Protein AF-A0A372QF44-F1 (afdb_monomer_lite)

Foldseek 3Di:
DVVVVVVVVVVVVVVVVVVVVVVPDDQDPVNVLCVLLDCPPPPVVLVLPDPPPLVVPPPLWDDDPNDTDGPVVDDPVVSCVVCVVVVVVVSVVSVVVVNVVSVVVSVVVVVVVVCVVVVD

pLDDT: mean 72.18, std 12.19, range [45.06, 95.62]

Sequence (120 aa):
MKEIVVRITNSAKVIQRVWRAFKLRPETWAKRVWNMVRNDGTPDKKKFLSPRGKRDIYDPYVWYIDRKILAKDLPESFLNNLYNGYILREWAEKKSDQLHNQLDNIAYIVAFIVLHQQGL

Radius of gyration: 25.08 Å; chains: 1; bounding box: 45×59×64 Å

Secondary structure (DSSP, 8-state):
-HHHHHHHHHHHHHHHHHHHHHHHSPPPHHHHHHHHH-GGGS-TTT-TTS---GGGS--SEEEETTEEEEGGGS-HHHHHHHHHHHHHHHHHHHHHHHHHHHHHHHHHHHHHHHHHHHT-

Structure (mmCIF, N/CA/C/O backbone):
data_AF-A0A372QF44-F1
#
_entry.id   AF-A0A372QF44-F1
#
loop_
_atom_site.group_PDB
_atom_site.id
_atom_site.type_symbol
_atom_site.label_atom_id
_atom_site.label_alt_id
_atom_site.label_comp_id
_atom_site.label_asym_id
_atom_site.label_entity_id
_atom_site.label_seq_id
_atom_site.pdbx_PDB_ins_code
_atom_site.Cartn_x
_atom_site.Cartn_y
_atom_site.Cartn_z
_atom_site.occupancy
_atom_site.B_iso_or_equiv
_atom_site.auth_seq_id
_atom_site.auth_comp_id
_atom_site.auth_asym_id
_atom_site.auth_atom_id
_atom_site.pdbx_PDB_model_num
ATOM 1 N N . MET A 1 1 ? -16.008 -31.698 29.418 1.00 62.91 1 MET A N 1
ATOM 2 C CA . MET A 1 1 ? -16.392 -31.379 28.017 1.00 62.91 1 MET A CA 1
ATOM 3 C C . MET A 1 1 ? -17.242 -30.104 27.909 1.00 62.91 1 MET A C 1
ATOM 5 O O . MET A 1 1 ? -16.846 -29.212 27.171 1.00 62.91 1 MET A O 1
ATOM 9 N N . LYS A 1 2 ? -18.342 -29.954 28.671 1.00 74.00 2 LYS A N 1
ATOM 10 C CA . LYS A 1 2 ? -19.200 -28.743 28.650 1.00 74.00 2 LYS A CA 1
ATOM 11 C C . LYS A 1 2 ? -18.466 -27.429 28.986 1.00 74.00 2 LYS A C 1
ATOM 13 O O . LYS A 1 2 ? -18.661 -26.444 28.285 1.00 74.00 2 LYS A O 1
ATOM 18 N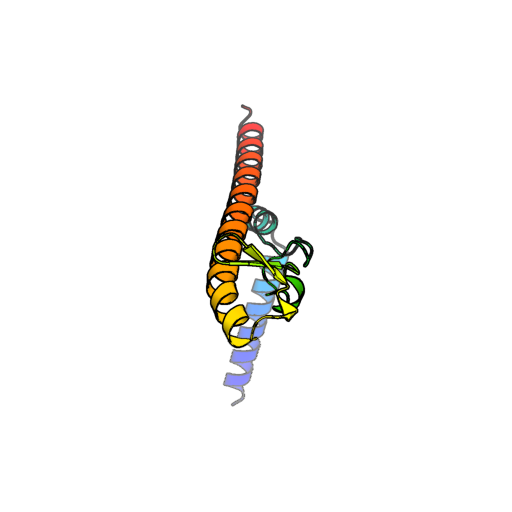 N . GLU A 1 3 ? -17.575 -27.413 29.980 1.00 78.94 3 GLU A N 1
ATOM 19 C CA . GLU A 1 3 ? -16.817 -26.200 30.354 1.00 78.94 3 GLU A CA 1
ATOM 20 C C . GLU A 1 3 ? -15.880 -25.691 29.253 1.00 78.94 3 GLU A C 1
ATOM 22 O O . GLU A 1 3 ? -15.789 -24.487 29.027 1.00 78.94 3 GLU A O 1
ATOM 27 N N . ILE A 1 4 ? -15.222 -26.597 28.525 1.00 81.31 4 ILE A N 1
ATOM 28 C CA . ILE A 1 4 ? -14.319 -26.238 27.422 1.00 81.31 4 ILE A CA 1
ATOM 29 C C . ILE A 1 4 ? -15.109 -25.555 26.298 1.00 81.31 4 ILE A C 1
ATOM 31 O O . ILE A 1 4 ? -14.695 -24.510 25.797 1.00 81.31 4 ILE A O 1
ATOM 35 N N . VAL A 1 5 ? -16.284 -26.093 25.957 1.00 80.06 5 VAL A N 1
ATOM 36 C CA . VAL A 1 5 ? -17.172 -25.521 24.931 1.00 80.06 5 VAL A CA 1
ATOM 37 C C . VAL A 1 5 ? -17.666 -24.131 25.339 1.00 80.06 5 VAL A C 1
ATOM 39 O O . VAL A 1 5 ? -17.652 -23.204 24.526 1.00 80.06 5 VAL A O 1
ATOM 42 N N . VAL A 1 6 ? -18.042 -23.949 26.609 1.00 88.38 6 VAL A N 1
ATOM 43 C CA . VAL A 1 6 ? -18.461 -22.643 27.145 1.00 88.38 6 VAL A CA 1
ATOM 44 C C . VAL A 1 6 ? -17.316 -21.633 27.083 1.00 88.38 6 VAL A C 1
ATOM 46 O O . VAL A 1 6 ? -17.515 -20.501 26.640 1.00 88.38 6 VAL A O 1
ATOM 49 N N . ARG A 1 7 ? -16.102 -22.042 27.462 1.00 85.88 7 ARG A N 1
ATOM 50 C CA . ARG A 1 7 ? -14.920 -21.175 27.458 1.00 85.88 7 ARG A CA 1
ATOM 51 C C . ARG A 1 7 ? -14.564 -20.709 26.045 1.00 85.88 7 ARG A C 1
ATOM 53 O O . ARG A 1 7 ? -14.419 -19.509 25.835 1.00 85.88 7 ARG A O 1
ATOM 60 N N . ILE A 1 8 ? -14.530 -21.620 25.069 1.00 86.31 8 ILE A N 1
ATOM 61 C CA . ILE A 1 8 ? -14.275 -21.296 23.653 1.00 86.31 8 ILE A CA 1
ATOM 62 C C . ILE A 1 8 ? -15.351 -20.353 23.101 1.00 86.31 8 ILE A C 1
ATOM 64 O O . ILE A 1 8 ? -15.033 -19.348 22.465 1.00 86.31 8 ILE A O 1
ATOM 68 N N . THR A 1 9 ? -16.623 -20.633 23.388 1.00 89.19 9 THR A N 1
ATOM 69 C CA . THR A 1 9 ? -17.749 -19.795 22.946 1.00 89.19 9 THR A CA 1
ATOM 70 C C . THR A 1 9 ? -17.648 -18.380 23.515 1.00 89.19 9 THR A C 1
ATOM 72 O O . THR A 1 9 ? -17.876 -17.398 22.807 1.00 89.19 9 THR A O 1
ATOM 75 N N . ASN A 1 10 ? -17.271 -18.253 24.787 1.00 91.88 10 ASN A N 1
ATOM 76 C CA . ASN A 1 10 ? -17.085 -16.957 25.430 1.00 91.88 10 ASN A CA 1
ATOM 77 C C . ASN A 1 10 ? -15.876 -16.206 24.857 1.00 91.88 10 ASN A C 1
ATOM 79 O O . ASN A 1 10 ? -15.999 -15.020 24.554 1.00 91.88 10 ASN A O 1
ATOM 83 N N . SER A 1 11 ? -14.752 -16.884 24.611 1.00 86.69 11 SER A N 1
ATOM 84 C CA . SER A 1 11 ? -13.593 -16.296 23.927 1.00 86.69 11 SER A CA 1
ATOM 85 C C . SER A 1 11 ? -13.950 -15.789 22.527 1.00 86.69 11 SER A C 1
ATOM 87 O O . SER A 1 11 ? -13.620 -14.655 22.182 1.00 86.69 11 SER A O 1
ATOM 89 N N . ALA A 1 12 ? -14.695 -16.573 21.743 1.00 91.44 12 ALA A N 1
ATOM 90 C CA . ALA A 1 12 ? -15.154 -16.165 20.417 1.00 91.44 12 ALA A CA 1
ATOM 91 C C . ALA A 1 12 ? -16.060 -14.923 20.479 1.00 91.44 12 ALA A C 1
ATOM 93 O O . ALA A 1 12 ? -15.866 -13.978 19.713 1.00 91.44 12 ALA A O 1
ATOM 94 N N . LYS A 1 13 ? -17.001 -14.872 21.433 1.00 95.62 13 LYS A N 1
ATOM 95 C CA . LYS A 1 13 ? -17.862 -13.697 21.660 1.00 95.62 13 LYS A CA 1
ATOM 96 C C . LYS A 1 13 ? -17.053 -12.448 22.013 1.00 95.62 13 LYS A C 1
ATOM 98 O O . LYS A 1 13 ? -17.365 -11.366 21.518 1.00 95.62 13 LYS A O 1
ATOM 103 N N . VAL A 1 14 ? -16.018 -12.580 22.845 1.00 92.75 14 VAL A N 1
ATOM 104 C CA . VAL A 1 14 ? -15.128 -11.465 23.206 1.00 92.75 14 VAL A CA 1
ATOM 105 C C . VAL A 1 14 ? -14.382 -10.952 21.974 1.00 92.75 14 VAL A C 1
ATOM 107 O O . VAL A 1 14 ? -14.431 -9.755 21.699 1.00 92.75 14 VAL A O 1
ATOM 110 N N . ILE A 1 15 ? -13.782 -11.840 21.177 1.00 88.38 15 ILE A N 1
ATOM 111 C CA . ILE A 1 15 ? -13.066 -11.468 19.945 1.00 88.38 15 ILE A CA 1
ATOM 112 C C . ILE A 1 15 ? -14.004 -10.767 18.956 1.00 88.38 15 ILE A C 1
ATOM 114 O O . ILE A 1 15 ? -13.666 -9.717 18.410 1.00 88.38 15 ILE A O 1
ATOM 118 N N . GLN A 1 16 ? -15.212 -11.299 18.757 1.00 91.06 16 GLN A N 1
ATOM 119 C CA . GLN A 1 16 ? -16.206 -10.691 17.874 1.00 91.06 16 GLN A CA 1
ATOM 120 C C . GLN A 1 16 ? -16.621 -9.295 18.349 1.00 91.06 16 GLN A C 1
ATOM 122 O O . GLN A 1 16 ? -16.702 -8.375 17.533 1.00 91.06 16 GLN A O 1
ATOM 127 N N . ARG A 1 17 ? -16.849 -9.106 19.655 1.00 91.50 17 ARG A N 1
ATOM 128 C CA . ARG A 1 17 ? -17.166 -7.789 20.230 1.00 91.50 17 ARG A CA 1
ATOM 129 C C . ARG A 1 17 ? -16.023 -6.800 20.027 1.00 91.50 17 ARG A C 1
ATOM 131 O O . ARG A 1 17 ? -16.276 -5.687 19.572 1.00 91.50 17 ARG A O 1
ATOM 138 N N . VAL A 1 18 ? -14.784 -7.217 20.288 1.00 88.06 18 VAL A N 1
ATOM 139 C CA . VAL A 1 18 ? -13.586 -6.391 20.066 1.00 88.06 18 VAL A CA 1
ATOM 140 C C . VAL A 1 18 ? -13.462 -6.000 18.592 1.00 88.06 18 VAL A C 1
ATOM 142 O O . VAL A 1 18 ? -13.252 -4.829 18.288 1.00 88.06 18 VAL A O 1
ATOM 145 N N . TRP A 1 19 ? -13.674 -6.937 17.666 1.00 80.00 19 TRP A N 1
ATOM 146 C CA . TRP A 1 19 ? -13.636 -6.658 16.230 1.00 80.00 19 TRP A CA 1
ATOM 147 C C . TRP A 1 19 ? -14.726 -5.677 15.782 1.00 80.00 19 TRP A C 1
ATOM 149 O O . TRP A 1 19 ? -14.451 -4.741 15.031 1.00 80.00 19 TRP A O 1
ATOM 159 N N . ARG A 1 20 ? -15.968 -5.851 16.252 1.00 87.19 20 ARG A N 1
ATOM 160 C CA . ARG A 1 20 ? -17.073 -4.932 15.934 1.00 87.19 20 ARG A CA 1
ATOM 161 C C . ARG A 1 20 ? -16.814 -3.540 16.496 1.00 87.19 20 ARG A C 1
ATOM 163 O O . ARG A 1 20 ? -16.957 -2.570 15.760 1.00 87.19 20 ARG A O 1
ATOM 170 N N . ALA A 1 21 ? -16.354 -3.448 17.741 1.00 84.19 21 ALA A N 1
ATOM 171 C CA . ALA A 1 21 ? -15.962 -2.181 18.347 1.00 84.19 21 ALA A CA 1
ATOM 172 C C . ALA A 1 21 ? -14.825 -1.511 17.561 1.00 84.19 21 ALA A C 1
ATOM 174 O O . ALA A 1 21 ? -14.907 -0.326 17.265 1.00 84.19 21 ALA A O 1
ATOM 175 N N . PHE A 1 22 ? -13.801 -2.265 17.149 1.00 77.06 22 PHE A N 1
ATOM 176 C CA . PHE A 1 22 ? -12.721 -1.761 16.298 1.00 77.06 22 PHE A CA 1
ATOM 177 C C . PHE A 1 22 ? -13.231 -1.227 14.951 1.00 77.06 22 PHE A C 1
ATOM 179 O O . PHE A 1 22 ? -12.799 -0.164 14.514 1.00 77.06 22 PHE A O 1
ATOM 186 N N . LYS A 1 23 ? -14.174 -1.921 14.301 1.00 77.69 23 LYS A N 1
ATOM 187 C CA . LYS A 1 23 ? -14.768 -1.485 13.024 1.00 77.69 23 LYS A CA 1
ATOM 188 C C . LYS A 1 23 ? -15.625 -0.221 13.149 1.00 77.69 23 LYS A C 1
ATOM 190 O O . LYS A 1 23 ? -15.739 0.491 12.159 1.00 77.69 23 LYS A O 1
ATOM 195 N N . LEU A 1 24 ? -16.204 0.033 14.325 1.00 82.94 24 LEU A N 1
ATOM 196 C CA . LEU A 1 24 ? -17.005 1.226 14.627 1.00 82.94 24 LEU A CA 1
ATOM 197 C C . LEU A 1 24 ? -16.162 2.434 15.062 1.00 82.94 24 LEU A C 1
ATOM 199 O O . LEU A 1 24 ? -16.689 3.541 15.136 1.00 82.94 24 LEU A O 1
ATOM 203 N N . ARG A 1 25 ? -14.872 2.246 15.371 1.00 78.00 25 ARG A N 1
ATOM 204 C CA . ARG A 1 25 ? -13.993 3.363 15.737 1.00 78.00 25 ARG A CA 1
ATOM 205 C C . ARG A 1 25 ? -13.816 4.329 14.559 1.00 78.00 25 ARG A C 1
ATOM 207 O O . ARG A 1 25 ? -13.783 3.878 13.410 1.00 78.00 25 ARG A O 1
ATOM 214 N N . PRO A 1 26 ? -13.619 5.631 14.843 1.00 82.75 26 PRO A N 1
ATOM 215 C CA . PRO A 1 26 ? -13.187 6.589 13.837 1.00 82.75 26 PRO A CA 1
ATOM 216 C C . PRO A 1 26 ? -11.942 6.075 13.119 1.00 82.75 26 PRO A C 1
ATOM 218 O O . PRO A 1 26 ? -11.081 5.425 13.721 1.00 82.75 26 PRO A O 1
ATOM 221 N N . GLU A 1 27 ? -11.850 6.349 11.822 1.00 84.31 27 GLU A N 1
ATOM 222 C CA . GLU A 1 27 ? -10.688 5.945 11.047 1.00 84.31 27 GLU A CA 1
ATOM 223 C C . GLU A 1 27 ? -9.425 6.596 11.618 1.00 84.31 27 GLU A C 1
ATOM 225 O O . GLU A 1 27 ? -9.326 7.820 11.715 1.00 84.31 27 GLU A O 1
ATOM 230 N N . THR A 1 28 ? -8.463 5.767 12.022 1.00 83.00 28 THR A N 1
ATOM 231 C CA . THR A 1 28 ? -7.201 6.257 12.566 1.00 83.00 28 THR A CA 1
ATOM 232 C C . THR A 1 28 ? -6.318 6.810 11.456 1.00 83.00 28 THR A C 1
ATOM 234 O O . THR A 1 28 ? -6.385 6.381 10.302 1.00 83.00 28 THR A O 1
ATOM 237 N N . TRP A 1 29 ? -5.421 7.717 11.830 1.00 75.25 29 TRP A N 1
ATOM 238 C CA . TRP A 1 29 ? -4.432 8.290 10.920 1.00 75.25 29 TRP A CA 1
ATOM 239 C C . TRP A 1 29 ? -3.578 7.211 10.239 1.00 75.25 29 TRP A C 1
ATOM 241 O O . TRP A 1 29 ? -3.446 7.198 9.020 1.00 75.25 29 TRP A O 1
ATOM 251 N N . ALA A 1 30 ? -3.112 6.219 11.005 1.00 75.56 30 ALA A N 1
ATOM 252 C CA . ALA A 1 30 ? -2.372 5.075 10.472 1.00 75.56 30 ALA A CA 1
ATOM 253 C C . ALA A 1 30 ? -3.171 4.276 9.426 1.00 75.56 30 ALA A C 1
ATOM 255 O O . ALA A 1 30 ? -2.611 3.827 8.430 1.00 75.56 30 ALA A O 1
ATOM 256 N N . LYS A 1 31 ? -4.488 4.121 9.617 1.00 81.38 31 LYS A N 1
ATOM 257 C CA . LYS A 1 31 ? -5.355 3.415 8.666 1.00 81.38 31 LYS A CA 1
ATOM 258 C C . LYS A 1 31 ? -5.573 4.219 7.383 1.00 81.38 31 LYS A C 1
ATOM 260 O O . LYS A 1 31 ? -5.581 3.621 6.311 1.00 81.38 31 LYS A O 1
ATOM 265 N N . ARG A 1 32 ? -5.681 5.549 7.476 1.00 80.19 32 ARG A N 1
ATOM 266 C CA . ARG A 1 32 ? -5.730 6.447 6.309 1.00 80.19 32 ARG A CA 1
ATOM 267 C C . ARG A 1 32 ? -4.443 6.384 5.501 1.00 80.19 32 ARG A C 1
ATOM 269 O O . ARG A 1 32 ? -4.502 6.127 4.305 1.00 80.19 32 ARG A O 1
ATOM 276 N N . VAL A 1 33 ? -3.295 6.514 6.169 1.00 75.06 33 VAL A N 1
ATOM 277 C CA . VAL A 1 33 ? -1.975 6.382 5.534 1.00 75.06 33 VAL A CA 1
ATOM 278 C C . VAL A 1 33 ? -1.841 5.011 4.873 1.00 75.06 33 VAL A C 1
ATOM 280 O O . VAL A 1 33 ? -1.518 4.934 3.694 1.00 75.06 33 VAL A O 1
ATOM 283 N N . TRP A 1 34 ? -2.189 3.924 5.569 1.00 79.75 34 TRP A N 1
ATOM 284 C CA . TRP A 1 34 ? -2.183 2.582 4.980 1.00 79.75 34 TRP A CA 1
ATOM 285 C C . TRP A 1 34 ? -3.089 2.473 3.748 1.00 79.75 34 TRP A C 1
ATOM 287 O O . TRP A 1 34 ? -2.684 1.902 2.743 1.00 79.75 34 TRP A O 1
ATOM 297 N N . ASN A 1 35 ? -4.294 3.045 3.788 1.00 80.69 35 ASN A N 1
ATOM 298 C CA . ASN A 1 35 ? -5.210 3.058 2.647 1.00 80.69 35 ASN A CA 1
ATOM 299 C C . ASN A 1 35 ? -4.674 3.849 1.442 1.00 80.69 35 ASN A C 1
ATOM 301 O O . ASN A 1 35 ? -5.042 3.519 0.317 1.00 80.69 35 ASN A O 1
ATOM 305 N N . MET A 1 36 ? -3.810 4.844 1.661 1.00 75.19 36 MET A N 1
ATOM 306 C CA . MET A 1 36 ? -3.145 5.604 0.597 1.00 75.19 36 MET A CA 1
ATOM 307 C C . MET A 1 36 ? -1.936 4.858 0.015 1.00 75.19 36 MET A C 1
ATOM 309 O O . MET A 1 36 ? -1.719 4.917 -1.191 1.00 75.19 36 MET A O 1
ATOM 313 N N . VAL A 1 37 ? -1.170 4.138 0.849 1.00 70.38 37 VAL A N 1
ATOM 314 C CA . VAL A 1 37 ? 0.026 3.378 0.420 1.00 70.38 37 VAL A CA 1
ATOM 315 C C . VAL A 1 37 ? -0.345 2.015 -0.188 1.00 70.38 37 VAL A C 1
ATOM 317 O O . VAL A 1 37 ? 0.369 1.493 -1.044 1.00 70.38 37 VAL A O 1
ATOM 320 N N . ARG A 1 38 ? -1.441 1.388 0.262 1.00 71.00 38 ARG A N 1
ATOM 321 C CA . ARG A 1 38 ? -1.786 0.016 -0.134 1.00 71.00 38 ARG A CA 1
ATOM 322 C C . ARG A 1 38 ? -2.124 -0.076 -1.623 1.00 71.00 38 ARG A C 1
ATOM 324 O O . ARG A 1 38 ? -2.877 0.721 -2.1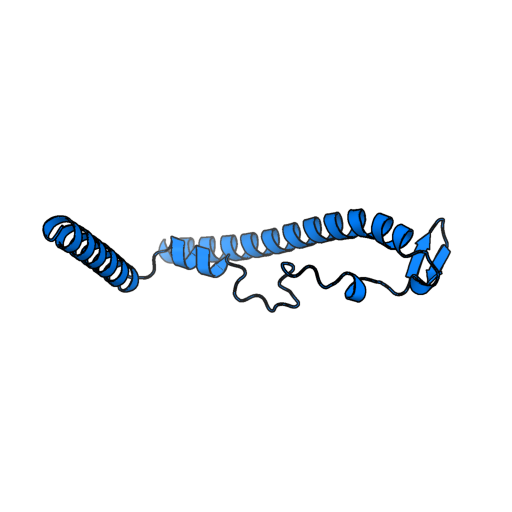78 1.00 71.00 38 ARG A O 1
ATOM 331 N N . ASN A 1 39 ? -1.607 -1.114 -2.270 1.00 65.75 39 ASN A N 1
ATOM 332 C CA . ASN A 1 39 ? -1.625 -1.264 -3.728 1.00 65.75 39 ASN A CA 1
ATOM 333 C C . ASN A 1 39 ? -2.947 -1.859 -4.273 1.00 65.75 39 ASN A C 1
ATOM 335 O O . ASN A 1 39 ? -3.016 -2.342 -5.403 1.00 65.75 39 ASN A O 1
ATOM 339 N N . ASP A 1 40 ? -3.992 -1.884 -3.444 1.00 64.94 40 ASP A N 1
ATOM 340 C CA . ASP A 1 40 ? -5.252 -2.599 -3.653 1.00 64.94 40 ASP A CA 1
ATOM 341 C C . ASP A 1 40 ? -6.098 -1.968 -4.770 1.00 64.94 40 ASP A C 1
ATOM 343 O O . ASP A 1 40 ? -6.792 -2.689 -5.483 1.00 64.94 40 ASP A O 1
ATOM 347 N N . GLY A 1 41 ? -6.019 -0.638 -4.925 1.00 62.81 41 GLY A N 1
ATOM 348 C CA . GLY A 1 41 ? -6.749 0.148 -5.930 1.00 62.81 41 GLY A CA 1
ATOM 349 C C . GLY A 1 41 ? -6.015 0.330 -7.263 1.00 62.81 41 GLY A C 1
ATOM 350 O O . GLY A 1 41 ? -6.561 0.917 -8.196 1.00 62.81 41 GLY A O 1
ATOM 351 N N . THR A 1 42 ? -4.782 -0.165 -7.377 1.00 63.88 42 THR A N 1
ATOM 352 C CA . THR A 1 42 ? -4.006 -0.094 -8.616 1.00 63.88 42 THR A CA 1
ATOM 353 C C . THR A 1 42 ? -4.552 -1.131 -9.607 1.00 63.88 42 THR A C 1
ATOM 355 O O . THR A 1 42 ? -4.571 -2.315 -9.267 1.00 63.88 42 THR A O 1
ATOM 358 N N . PRO A 1 43 ? -4.981 -0.738 -10.828 1.00 59.38 43 PRO A N 1
ATOM 359 C CA . PRO A 1 43 ? -5.485 -1.674 -11.837 1.00 59.38 43 PRO A CA 1
ATOM 360 C C . PRO A 1 43 ? -4.498 -2.817 -12.068 1.00 59.38 43 PRO A C 1
ATOM 362 O O . PRO A 1 43 ? -3.306 -2.539 -12.119 1.00 59.38 43 PRO A O 1
ATOM 365 N N . ASP A 1 44 ? -4.943 -4.056 -12.299 1.00 58.41 44 ASP A N 1
ATOM 366 C CA . ASP A 1 44 ? -4.037 -5.216 -12.438 1.00 58.41 44 ASP A CA 1
ATOM 367 C C . ASP A 1 44 ? -2.939 -5.025 -13.498 1.00 58.41 44 ASP A C 1
ATOM 369 O O . ASP A 1 44 ? -1.805 -5.454 -13.321 1.00 58.41 44 ASP A O 1
ATOM 373 N N . LYS A 1 45 ? -3.222 -4.252 -14.554 1.00 53.12 45 LYS A N 1
ATOM 374 C CA . LYS A 1 45 ? -2.233 -3.832 -15.567 1.00 53.12 45 LYS A CA 1
ATOM 375 C C . LYS A 1 45 ? -1.084 -2.954 -15.037 1.00 53.12 45 LYS A C 1
ATOM 377 O O . LYS A 1 45 ? -0.033 -2.902 -15.659 1.00 53.12 45 LYS A O 1
ATOM 382 N N . LYS A 1 46 ? -1.303 -2.244 -13.929 1.00 56.81 46 LYS A N 1
ATOM 383 C CA . LYS A 1 46 ? -0.338 -1.430 -13.161 1.00 56.81 46 LYS A CA 1
ATOM 384 C C . LYS A 1 46 ? 0.055 -2.103 -11.837 1.00 56.81 46 LYS A C 1
ATOM 386 O O . LYS A 1 46 ? 0.981 -1.670 -11.153 1.00 56.81 46 LYS A O 1
ATOM 391 N N . LYS A 1 47 ? -0.668 -3.151 -11.441 1.00 57.16 47 LYS A N 1
ATOM 392 C CA . LYS A 1 47 ? -0.360 -4.002 -10.304 1.00 57.16 47 LYS A CA 1
ATOM 393 C C . LYS A 1 47 ? 0.668 -4.994 -10.815 1.00 57.16 47 LYS A C 1
ATOM 395 O O . LYS A 1 47 ? 0.347 -6.089 -11.257 1.00 57.16 47 LYS A O 1
ATOM 400 N N . PHE A 1 48 ? 1.938 -4.613 -10.744 1.00 55.31 48 PHE A N 1
ATOM 401 C CA . PHE A 1 48 ? 3.052 -5.494 -11.111 1.00 55.31 48 PHE A CA 1
ATOM 402 C C . PHE A 1 48 ? 3.167 -6.730 -10.176 1.00 55.31 48 PHE A C 1
ATOM 404 O O . PHE A 1 48 ? 4.256 -7.209 -9.929 1.00 55.31 48 PHE A O 1
ATOM 411 N N . LEU A 1 49 ? 2.089 -7.199 -9.540 1.00 47.62 49 LEU A N 1
ATOM 412 C CA . LEU A 1 49 ? 2.052 -8.383 -8.676 1.00 47.62 49 LEU A CA 1
ATOM 413 C C . LEU A 1 49 ? 1.576 -9.640 -9.403 1.00 47.62 49 LEU A C 1
ATOM 415 O O . LEU A 1 49 ? 1.768 -10.728 -8.877 1.00 47.62 49 LEU A O 1
ATOM 419 N N . SER A 1 50 ? 0.998 -9.521 -10.600 1.00 46.41 50 SER A N 1
ATOM 420 C CA . SER A 1 50 ? 0.976 -10.678 -11.488 1.00 46.41 50 SER A CA 1
ATOM 421 C C . SER A 1 50 ? 2.323 -10.710 -12.198 1.00 46.41 50 SER A C 1
ATOM 423 O O . SER A 1 50 ? 2.638 -9.739 -12.896 1.00 46.41 50 SER A O 1
ATOM 425 N N . PRO A 1 51 ? 3.112 -11.793 -12.083 1.00 46.44 51 PRO A N 1
ATOM 426 C CA . PRO A 1 51 ? 3.983 -12.162 -13.179 1.00 46.44 51 PRO A CA 1
ATOM 427 C C . PRO A 1 51 ? 3.025 -12.302 -14.359 1.00 46.44 51 PRO A C 1
ATOM 429 O O . PRO A 1 51 ? 2.317 -13.305 -14.467 1.00 46.44 51 PRO A O 1
ATOM 432 N N . ARG A 1 52 ? 2.880 -11.252 -15.182 1.00 48.31 52 ARG A N 1
ATOM 433 C CA . ARG A 1 52 ? 2.236 -11.417 -16.482 1.00 48.31 52 ARG A CA 1
ATOM 434 C C . ARG A 1 52 ? 2.951 -12.606 -17.082 1.00 48.31 52 ARG A C 1
ATOM 436 O O . ARG A 1 52 ? 4.185 -12.627 -17.085 1.00 48.31 52 ARG A O 1
ATOM 443 N N . GLY A 1 53 ? 2.176 -13.636 -17.423 1.00 45.06 53 GLY A N 1
ATOM 444 C CA . GLY A 1 53 ? 2.725 -14.877 -17.935 1.00 45.06 53 GLY A CA 1
ATOM 445 C C . GLY A 1 53 ? 3.787 -14.515 -18.958 1.00 45.06 53 GLY A C 1
ATOM 446 O O . GLY A 1 53 ? 3.556 -13.614 -19.762 1.00 45.06 53 GLY A O 1
ATOM 447 N N . LYS A 1 54 ? 4.951 -15.165 -18.863 1.00 49.59 54 LYS A N 1
ATOM 448 C CA . LYS A 1 54 ? 6.191 -14.893 -19.616 1.00 49.59 54 LYS A CA 1
ATOM 449 C C . LYS A 1 54 ? 5.980 -14.468 -21.084 1.00 49.59 54 LYS A C 1
ATOM 451 O O . LYS A 1 54 ? 6.799 -13.756 -21.639 1.00 49.59 54 LYS A O 1
ATOM 456 N N . ARG A 1 55 ? 4.851 -14.875 -21.667 1.00 45.31 55 ARG A N 1
ATOM 457 C CA . ARG A 1 55 ? 4.348 -14.621 -23.015 1.00 45.31 55 ARG A CA 1
ATOM 458 C C . ARG A 1 55 ? 3.987 -13.170 -23.369 1.00 45.31 55 ARG A C 1
ATOM 460 O O . ARG A 1 55 ? 4.135 -12.829 -24.533 1.00 45.31 55 ARG A O 1
ATOM 467 N N . ASP A 1 56 ? 3.596 -12.314 -22.423 1.00 47.53 56 ASP A N 1
ATOM 468 C CA . ASP A 1 56 ? 3.227 -10.915 -22.740 1.00 47.53 56 ASP A CA 1
ATOM 469 C C . ASP A 1 56 ? 4.430 -9.948 -22.733 1.00 47.53 56 ASP A C 1
ATOM 471 O O . ASP A 1 56 ? 4.288 -8.783 -23.101 1.00 47.53 56 ASP A O 1
ATOM 475 N N . ILE A 1 57 ? 5.600 -10.411 -22.270 1.00 51.25 57 ILE A N 1
ATOM 476 C CA . ILE A 1 57 ? 6.843 -9.623 -22.120 1.00 51.25 57 ILE A CA 1
ATOM 477 C C . ILE A 1 57 ? 7.859 -9.960 -23.224 1.00 51.25 57 ILE A C 1
ATOM 479 O O . ILE A 1 57 ? 8.940 -9.378 -23.278 1.00 51.25 57 ILE A O 1
ATOM 483 N N . TYR A 1 58 ? 7.535 -10.870 -24.144 1.00 53.69 58 TYR A N 1
ATOM 484 C CA . TYR A 1 58 ? 8.362 -11.023 -25.334 1.00 53.69 58 TYR A CA 1
ATOM 485 C C . TYR A 1 58 ? 8.106 -9.820 -26.239 1.00 53.69 58 TYR A C 1
ATOM 487 O O . TYR A 1 58 ? 7.195 -9.822 -27.065 1.00 53.69 58 TYR A O 1
ATOM 495 N N . ASP A 1 59 ? 8.934 -8.781 -26.083 1.00 57.12 59 ASP A N 1
ATOM 496 C CA . ASP A 1 59 ? 9.306 -7.967 -27.235 1.00 57.12 59 ASP A CA 1
ATOM 497 C C . ASP A 1 59 ? 9.580 -8.968 -28.370 1.00 57.12 59 ASP A C 1
ATOM 499 O O . ASP A 1 59 ? 10.331 -9.930 -28.154 1.00 57.12 59 ASP A O 1
ATOM 503 N N . PRO A 1 60 ? 8.929 -8.837 -29.541 1.00 65.06 60 PRO A N 1
ATOM 504 C CA . PRO A 1 60 ? 9.133 -9.766 -30.641 1.00 65.06 60 PRO A CA 1
ATOM 505 C C . PRO A 1 60 ? 10.606 -9.873 -31.042 1.00 65.06 60 PRO A C 1
ATOM 507 O O . PRO A 1 60 ? 10.936 -10.776 -31.806 1.00 65.06 60 PRO A O 1
ATOM 510 N N . TYR A 1 61 ? 11.482 -9.009 -30.518 1.00 62.66 61 TYR A N 1
ATOM 511 C CA . TYR A 1 61 ? 12.901 -9.014 -30.772 1.00 62.66 61 TYR A CA 1
ATOM 512 C C . TYR A 1 61 ? 13.788 -9.030 -29.519 1.00 62.66 61 TYR A C 1
ATOM 514 O O . TYR A 1 61 ? 13.524 -8.372 -28.517 1.00 62.66 61 TYR A O 1
ATOM 522 N N . VAL A 1 62 ? 14.921 -9.719 -29.639 1.00 68.62 62 VAL A N 1
ATOM 523 C CA . VAL A 1 62 ? 16.020 -9.770 -28.670 1.00 68.62 62 VAL A CA 1
ATOM 524 C C . VAL A 1 62 ? 17.255 -9.105 -29.280 1.00 68.62 62 VAL A C 1
ATOM 526 O O . VAL A 1 62 ? 17.582 -9.354 -30.442 1.00 68.62 62 VAL A O 1
ATOM 529 N N . TRP A 1 63 ? 17.958 -8.281 -28.498 1.00 62.84 63 TRP A N 1
ATOM 530 C CA . TRP A 1 63 ? 19.278 -7.758 -28.863 1.00 62.84 63 TRP A CA 1
ATOM 531 C C . TRP A 1 63 ? 20.372 -8.752 -28.471 1.00 62.84 63 TRP A C 1
ATOM 533 O O . TRP A 1 63 ? 20.542 -9.067 -27.295 1.00 62.84 63 TRP A O 1
ATOM 543 N N . TYR A 1 64 ? 21.120 -9.240 -29.458 1.00 60.78 64 TYR A N 1
ATOM 544 C CA . TYR A 1 64 ? 22.243 -10.152 -29.270 1.00 60.78 64 TYR A CA 1
ATOM 545 C C . TYR A 1 64 ? 23.413 -9.712 -30.144 1.00 60.78 64 TYR A C 1
ATOM 547 O O . TYR A 1 64 ? 23.273 -9.690 -31.365 1.00 60.78 64 TYR A O 1
ATOM 555 N N . ILE A 1 65 ? 24.540 -9.363 -29.507 1.00 63.94 65 ILE A N 1
ATOM 556 C CA . ILE A 1 65 ? 25.811 -8.982 -30.154 1.00 63.94 65 ILE A CA 1
ATOM 557 C C . ILE A 1 65 ? 25.548 -8.073 -31.371 1.00 63.94 65 ILE A C 1
ATOM 559 O O . ILE A 1 65 ? 25.729 -8.459 -32.524 1.00 63.94 65 ILE A O 1
ATOM 563 N N . ASP A 1 66 ? 24.997 -6.890 -31.090 1.00 69.56 66 ASP A N 1
ATOM 564 C CA . ASP A 1 66 ? 24.692 -5.834 -32.065 1.00 69.56 66 ASP A CA 1
ATOM 565 C C . ASP A 1 66 ? 23.697 -6.191 -33.185 1.00 69.56 66 ASP A C 1
ATOM 567 O O . ASP A 1 66 ? 23.581 -5.470 -34.179 1.00 69.56 66 ASP A O 1
ATOM 571 N N . ARG A 1 67 ? 22.906 -7.261 -33.029 1.00 69.94 67 ARG A N 1
ATOM 572 C CA . ARG A 1 67 ? 21.785 -7.584 -33.926 1.00 69.94 67 ARG A CA 1
ATOM 573 C C . ARG A 1 67 ? 20.467 -7.749 -33.188 1.00 69.94 67 ARG A C 1
ATOM 575 O O . ARG A 1 67 ? 20.403 -8.275 -32.080 1.00 69.94 67 ARG A O 1
ATOM 582 N N . LYS A 1 68 ? 19.394 -7.342 -33.868 1.00 77.31 68 LYS A N 1
ATOM 583 C CA . LYS A 1 68 ? 18.004 -7.514 -33.443 1.00 77.31 68 LYS A CA 1
ATOM 584 C C . LYS A 1 68 ? 17.438 -8.787 -34.089 1.00 77.31 68 LYS A C 1
ATOM 586 O O . LYS A 1 68 ? 17.283 -8.832 -35.306 1.00 77.31 68 LYS A O 1
ATOM 591 N N . ILE A 1 69 ? 17.169 -9.820 -33.291 1.00 78.88 69 ILE A N 1
ATOM 592 C CA . ILE A 1 69 ? 16.706 -11.151 -33.740 1.00 78.88 69 ILE A CA 1
ATOM 593 C C . ILE A 1 69 ? 15.275 -11.373 -33.261 1.00 78.88 69 ILE A C 1
ATOM 595 O O . ILE A 1 69 ? 14.940 -10.951 -32.161 1.00 78.88 69 ILE A O 1
ATOM 599 N N . LEU A 1 70 ? 14.433 -12.042 -34.050 1.00 75.75 70 LEU A N 1
ATOM 600 C CA . LEU A 1 70 ? 13.081 -12.411 -33.629 1.00 75.75 70 LEU A CA 1
ATOM 601 C C . LEU A 1 70 ? 13.126 -13.419 -32.470 1.00 75.75 70 LEU A C 1
ATOM 603 O O . LEU A 1 70 ? 13.710 -14.493 -32.593 1.00 75.75 70 LEU A O 1
ATOM 607 N N . ALA A 1 71 ? 12.463 -13.105 -31.357 1.00 70.81 71 ALA A N 1
ATOM 608 C CA . ALA A 1 71 ? 12.454 -13.943 -30.158 1.00 70.81 71 ALA A CA 1
ATOM 609 C C . ALA A 1 71 ? 11.922 -15.362 -30.436 1.00 70.81 71 ALA A C 1
ATOM 611 O O . ALA A 1 71 ? 12.417 -16.325 -29.863 1.00 70.81 71 ALA A O 1
ATOM 612 N N . L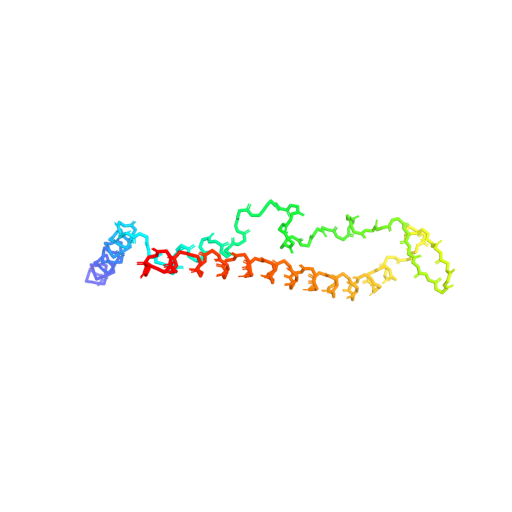YS A 1 72 ? 10.967 -15.504 -31.367 1.00 73.31 72 LYS A N 1
ATOM 613 C CA . LYS A 1 72 ? 10.403 -16.800 -31.791 1.00 73.31 72 LYS A CA 1
ATOM 614 C C 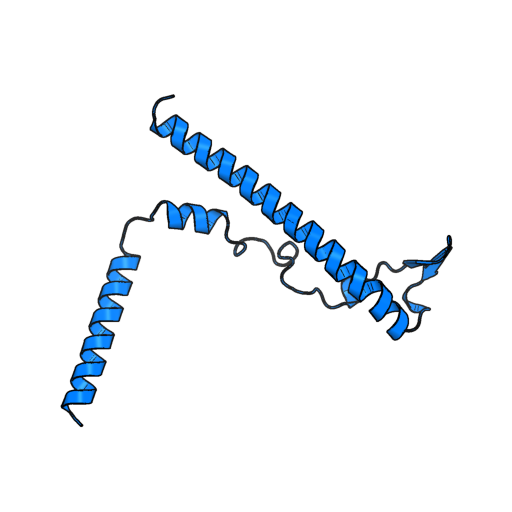. LYS A 1 72 ? 11.410 -17.743 -32.465 1.00 73.31 72 LYS A C 1
ATOM 616 O O . LYS A 1 72 ? 11.148 -18.939 -32.526 1.00 73.31 72 LYS A O 1
ATOM 621 N N . ASP A 1 73 ? 12.522 -17.211 -32.970 1.00 79.31 73 ASP A N 1
ATOM 622 C CA . ASP A 1 73 ? 13.533 -17.986 -33.693 1.00 79.31 73 ASP A CA 1
ATOM 623 C C . ASP A 1 73 ? 14.628 -18.515 -32.741 1.00 79.31 73 ASP A C 1
ATOM 625 O O . ASP A 1 73 ? 15.545 -19.216 -33.167 1.00 79.31 73 ASP A O 1
ATOM 629 N N . LEU A 1 74 ? 14.542 -18.192 -31.443 1.00 74.38 74 LEU A N 1
ATOM 630 C CA . LEU A 1 74 ? 15.486 -18.626 -30.415 1.00 74.38 74 LEU A CA 1
ATOM 631 C C . LEU A 1 74 ? 14.939 -19.808 -29.594 1.00 74.38 74 LEU A C 1
ATOM 633 O O . LEU A 1 74 ? 13.734 -19.893 -29.350 1.00 74.38 74 LEU A O 1
ATOM 637 N N . PRO A 1 75 ? 15.817 -20.697 -29.087 1.00 79.00 75 PRO A N 1
ATOM 638 C CA . PRO A 1 75 ? 15.409 -21.772 -28.190 1.00 79.00 75 PRO A CA 1
ATOM 639 C C . PRO A 1 75 ? 14.759 -21.228 -26.913 1.00 79.00 75 PRO A C 1
ATOM 641 O O . PRO A 1 75 ? 15.257 -20.285 -26.294 1.00 79.00 75 PRO A O 1
ATOM 644 N N . GLU A 1 76 ? 13.696 -21.882 -26.448 1.00 69.44 76 GLU A N 1
ATOM 645 C CA . GLU A 1 76 ? 12.953 -21.460 -25.254 1.00 69.44 76 GLU A CA 1
ATOM 646 C C . GLU A 1 76 ? 13.823 -21.443 -23.982 1.00 69.44 76 GLU A C 1
ATOM 648 O O . GLU A 1 76 ? 13.646 -20.596 -23.105 1.00 69.44 76 GLU A O 1
ATOM 653 N N . SER A 1 77 ? 14.821 -22.326 -23.883 1.00 71.75 77 SER A N 1
ATOM 654 C CA . SER A 1 77 ? 15.816 -22.323 -22.799 1.00 71.75 77 SER A CA 1
ATOM 655 C C . SER A 1 77 ? 16.691 -21.063 -22.801 1.00 71.75 77 SER A C 1
ATOM 657 O O . SER A 1 77 ? 17.030 -20.539 -21.739 1.00 71.75 77 SER A O 1
ATOM 659 N N . PHE A 1 78 ? 17.015 -20.543 -23.987 1.00 70.00 78 PHE A N 1
ATOM 660 C CA . PHE A 1 78 ? 17.807 -19.331 -24.171 1.00 70.00 78 PHE A CA 1
ATOM 661 C C . PHE A 1 78 ? 17.005 -18.089 -23.774 1.00 70.00 78 PHE A C 1
ATOM 663 O O . PHE A 1 78 ? 17.480 -17.264 -22.993 1.00 70.00 78 PHE A O 1
ATOM 670 N N . LEU A 1 79 ? 15.746 -18.013 -24.223 1.00 65.31 79 LEU A N 1
ATOM 671 C CA . LEU A 1 79 ? 14.808 -16.972 -23.804 1.00 65.31 79 LEU A CA 1
ATOM 672 C C . LEU A 1 79 ? 14.595 -17.002 -22.286 1.00 65.31 79 LEU A C 1
ATOM 674 O O . LEU A 1 79 ? 14.670 -15.968 -21.633 1.00 65.31 79 LEU A O 1
ATOM 678 N N . ASN A 1 80 ? 14.386 -18.178 -21.693 1.00 65.19 80 ASN A N 1
ATOM 679 C CA . ASN A 1 80 ? 14.186 -18.288 -20.250 1.00 65.19 80 ASN A CA 1
ATOM 680 C C . ASN A 1 80 ? 15.388 -17.779 -19.447 1.00 65.19 80 ASN A C 1
ATOM 682 O O . ASN A 1 80 ? 15.170 -17.114 -18.443 1.00 65.19 80 ASN A O 1
ATOM 686 N N . ASN A 1 81 ? 16.627 -18.039 -19.872 1.00 66.12 81 ASN A N 1
ATOM 687 C CA . ASN A 1 81 ? 17.816 -17.535 -19.176 1.00 66.12 81 ASN A CA 1
ATOM 688 C C . ASN A 1 81 ? 17.990 -16.020 -19.325 1.00 66.12 81 ASN A C 1
ATOM 690 O O . ASN A 1 81 ? 18.227 -15.333 -18.331 1.00 66.12 81 ASN A O 1
ATOM 694 N N . LEU A 1 82 ? 17.835 -15.498 -20.544 1.00 62.88 82 LEU A N 1
ATOM 695 C CA . LEU A 1 82 ? 17.999 -14.071 -20.821 1.00 62.88 82 LEU A CA 1
ATOM 696 C C . LEU A 1 82 ? 16.942 -13.237 -20.088 1.00 62.88 82 LEU A C 1
ATOM 698 O O . LEU A 1 82 ? 17.249 -12.241 -19.432 1.00 62.88 82 LEU A O 1
ATOM 702 N N . TYR A 1 83 ? 15.693 -13.691 -20.154 1.00 59.78 83 TYR A N 1
ATOM 703 C CA . TYR A 1 83 ? 14.568 -12.988 -19.570 1.00 59.78 83 TYR A CA 1
ATOM 704 C C . TYR A 1 83 ? 14.387 -13.278 -18.076 1.00 59.78 83 TYR A C 1
ATOM 706 O O . TYR A 1 83 ? 13.892 -12.398 -17.391 1.00 59.78 83 TYR A O 1
ATOM 714 N N . ASN A 1 84 ? 14.816 -14.413 -17.504 1.00 60.09 84 ASN A N 1
ATOM 715 C CA . ASN A 1 84 ? 14.692 -14.612 -16.046 1.00 60.09 84 ASN A CA 1
ATOM 716 C C . ASN A 1 84 ? 15.445 -13.535 -15.255 1.00 60.09 84 ASN A C 1
ATOM 718 O O . ASN A 1 84 ? 14.894 -12.977 -14.311 1.00 60.09 84 ASN A O 1
ATOM 722 N N . GLY A 1 85 ? 16.695 -13.246 -15.630 1.00 58.50 85 GLY A N 1
ATOM 723 C CA . GLY A 1 85 ? 17.504 -12.240 -14.937 1.00 58.50 85 GLY A CA 1
ATOM 724 C C . GLY A 1 85 ? 17.030 -10.815 -15.226 1.00 58.50 85 GLY A C 1
ATOM 725 O O . GLY A 1 85 ? 16.884 -10.007 -14.309 1.00 58.50 85 GLY A O 1
ATOM 726 N N . TYR A 1 86 ? 16.740 -10.525 -16.498 1.00 55.84 86 TYR A N 1
ATOM 727 C CA . TYR A 1 86 ? 16.322 -9.197 -16.944 1.00 55.84 86 TYR A CA 1
ATOM 728 C C . TYR A 1 86 ? 14.919 -8.828 -16.443 1.00 55.84 86 TYR A C 1
ATOM 730 O O . TYR A 1 86 ? 14.746 -7.755 -15.872 1.00 55.84 86 TYR A O 1
ATOM 738 N N . ILE A 1 87 ? 13.942 -9.740 -16.550 1.00 61.59 87 ILE A N 1
ATOM 739 C CA . ILE A 1 87 ? 12.572 -9.519 -16.063 1.00 61.59 87 ILE A CA 1
ATOM 740 C C . ILE A 1 87 ? 12.574 -9.333 -14.550 1.00 61.59 87 ILE A C 1
ATOM 742 O O . ILE A 1 87 ? 11.863 -8.462 -14.070 1.00 61.59 87 ILE A O 1
ATOM 746 N N . LEU A 1 88 ? 13.366 -10.094 -13.786 1.00 60.44 88 LEU A N 1
ATOM 747 C CA . LEU A 1 88 ? 13.392 -9.946 -12.329 1.00 60.44 88 LEU A CA 1
ATOM 748 C C . LEU A 1 88 ? 13.987 -8.594 -11.898 1.00 60.44 88 LEU A C 1
ATOM 750 O O . LEU A 1 88 ? 13.446 -7.955 -10.995 1.00 60.44 88 LEU A O 1
ATOM 754 N N . ARG A 1 89 ? 15.063 -8.139 -12.558 1.00 64.00 89 ARG A N 1
ATOM 755 C CA . ARG A 1 89 ? 15.714 -6.850 -12.269 1.00 64.00 89 ARG A CA 1
ATOM 756 C C . ARG A 1 89 ? 14.860 -5.663 -12.707 1.00 64.00 89 ARG A C 1
ATOM 758 O O . ARG A 1 89 ? 14.599 -4.787 -11.893 1.00 64.00 89 ARG A O 1
ATOM 765 N N . GLU A 1 90 ? 14.372 -5.663 -13.944 1.00 63.84 90 GLU A N 1
ATOM 766 C CA . GLU A 1 90 ? 13.507 -4.600 -14.471 1.00 63.84 90 GLU A CA 1
ATOM 767 C C . GLU A 1 90 ? 12.183 -4.523 -13.689 1.00 63.84 90 GLU A C 1
ATOM 769 O O . GLU A 1 90 ? 11.660 -3.441 -13.422 1.00 63.84 90 GLU A O 1
ATOM 774 N N . TRP A 1 91 ? 11.649 -5.672 -13.259 1.00 69.50 91 TRP A N 1
ATOM 775 C CA . TRP A 1 91 ? 10.497 -5.727 -12.362 1.00 69.50 91 TRP A CA 1
ATOM 776 C C . TRP A 1 91 ? 10.801 -5.104 -11.000 1.00 69.50 91 TRP A C 1
ATOM 778 O O . TRP A 1 91 ? 9.996 -4.310 -10.514 1.00 69.50 91 TRP A O 1
ATOM 788 N N . ALA A 1 92 ? 11.944 -5.436 -10.394 1.00 68.25 92 ALA A N 1
ATOM 789 C CA . ALA A 1 92 ? 12.349 -4.886 -9.105 1.00 68.25 92 ALA A CA 1
ATOM 790 C C . ALA A 1 92 ? 12.567 -3.366 -9.178 1.00 68.25 92 ALA A C 1
ATOM 792 O O . ALA A 1 92 ? 12.091 -2.646 -8.303 1.00 68.25 92 ALA A O 1
ATOM 793 N N . GLU A 1 93 ? 13.203 -2.875 -10.244 1.00 73.12 93 GLU A N 1
ATOM 794 C CA . GLU A 1 93 ? 13.413 -1.444 -10.501 1.00 73.12 93 GLU A CA 1
ATOM 795 C C . GLU A 1 93 ? 12.075 -0.713 -10.666 1.00 73.12 93 GLU A C 1
ATOM 797 O O . GLU A 1 93 ? 11.766 0.187 -9.889 1.00 73.12 93 GLU A O 1
ATOM 802 N N . LYS A 1 94 ? 11.198 -1.186 -11.563 1.00 71.19 94 LYS A N 1
ATOM 803 C CA . LYS A 1 94 ? 9.858 -0.599 -11.752 1.00 71.19 94 LYS A CA 1
ATOM 804 C C . LYS A 1 94 ? 9.012 -0.643 -10.480 1.00 71.19 94 LYS A C 1
ATOM 806 O O . LYS A 1 94 ? 8.204 0.256 -10.237 1.00 71.19 94 LYS A O 1
ATOM 811 N N . LYS A 1 95 ? 9.167 -1.689 -9.662 1.00 70.75 95 LYS A N 1
ATOM 812 C CA . LYS A 1 95 ? 8.524 -1.783 -8.347 1.00 70.75 95 LYS A CA 1
ATOM 813 C C . LYS A 1 95 ? 9.064 -0.752 -7.369 1.00 70.75 95 LYS A C 1
ATOM 815 O O . LYS A 1 95 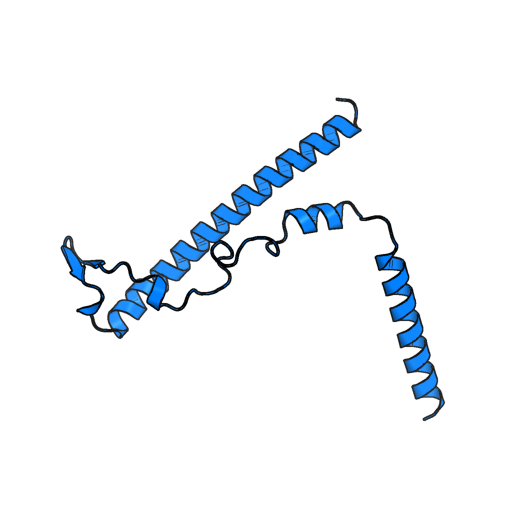? 8.259 -0.147 -6.661 1.00 70.75 95 LYS A O 1
ATOM 820 N N . SER A 1 96 ? 10.377 -0.557 -7.340 1.00 77.62 96 SER A N 1
ATOM 821 C CA . SER A 1 96 ? 11.005 0.459 -6.503 1.00 77.62 96 SER A CA 1
ATOM 822 C C . SER A 1 96 ? 10.549 1.857 -6.908 1.00 77.62 96 SER A C 1
ATOM 824 O O . SER A 1 96 ? 10.130 2.624 -6.047 1.00 77.62 96 SER A O 1
ATOM 826 N N . ASP A 1 97 ? 10.519 2.158 -8.207 1.00 78.44 97 ASP A N 1
ATOM 827 C CA . ASP A 1 97 ? 10.084 3.458 -8.729 1.00 78.44 97 ASP A CA 1
ATOM 828 C C . ASP A 1 97 ? 8.613 3.732 -8.416 1.00 78.44 97 ASP A C 1
ATOM 830 O O . ASP A 1 97 ? 8.235 4.836 -8.018 1.00 78.44 97 ASP A O 1
ATOM 834 N N . GLN A 1 98 ? 7.750 2.723 -8.574 1.00 73.81 98 GLN A N 1
ATOM 835 C CA . GLN A 1 98 ? 6.337 2.846 -8.225 1.00 73.81 98 GLN A CA 1
ATOM 836 C C . GLN A 1 98 ? 6.161 3.152 -6.735 1.00 73.81 98 GLN A C 1
ATOM 838 O O . GLN A 1 98 ? 5.370 4.029 -6.383 1.00 73.81 98 GLN A O 1
ATOM 843 N N . LEU A 1 99 ? 6.879 2.428 -5.872 1.00 78.44 99 LEU A N 1
ATOM 844 C CA . LEU A 1 99 ? 6.828 2.637 -4.431 1.00 78.44 99 LEU A CA 1
ATOM 845 C C . LEU A 1 99 ? 7.352 4.028 -4.058 1.00 78.44 99 LEU A C 1
ATOM 847 O O . LEU A 1 99 ? 6.714 4.714 -3.267 1.00 78.44 99 LEU A O 1
ATOM 851 N N . HIS A 1 100 ? 8.460 4.461 -4.658 1.00 80.56 100 HIS A N 1
ATOM 852 C CA . HIS A 1 100 ? 9.053 5.775 -4.422 1.00 80.56 100 HIS A CA 1
ATOM 853 C C . HIS A 1 100 ? 8.072 6.904 -4.763 1.00 80.56 100 HIS A C 1
ATOM 855 O O . HIS A 1 100 ? 7.727 7.701 -3.897 1.00 80.56 100 HIS A O 1
ATOM 861 N N . ASN A 1 101 ? 7.486 6.877 -5.965 1.00 80.06 101 ASN A N 1
ATOM 862 C CA . ASN A 1 101 ? 6.483 7.861 -6.381 1.00 80.06 101 ASN A CA 1
ATOM 863 C C . ASN A 1 101 ? 5.237 7.872 -5.476 1.00 80.06 101 ASN A C 1
ATOM 865 O O . ASN A 1 101 ? 4.630 8.920 -5.251 1.00 80.06 101 ASN A O 1
ATOM 869 N N . GLN A 1 102 ? 4.805 6.711 -4.975 1.00 77.56 102 GLN A N 1
ATOM 870 C CA . GLN A 1 102 ? 3.680 6.636 -4.039 1.00 77.56 102 GLN A C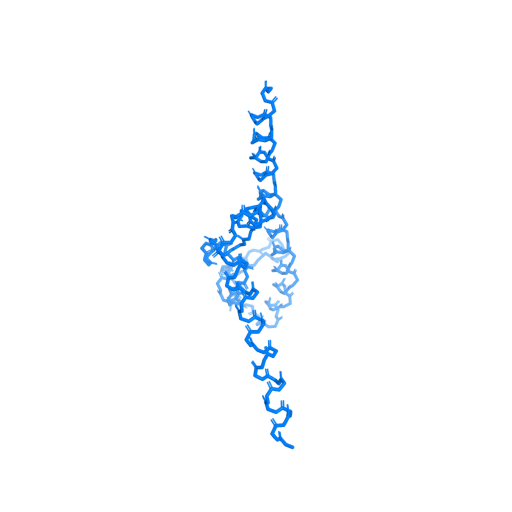A 1
ATOM 871 C C . GLN A 1 102 ? 4.036 7.251 -2.685 1.00 77.56 102 GLN A C 1
ATOM 873 O O . GLN A 1 102 ? 3.242 8.016 -2.142 1.00 77.56 102 GLN A O 1
ATOM 878 N N . LEU A 1 103 ? 5.220 6.940 -2.157 1.00 81.69 103 LEU A N 1
ATOM 879 C CA . LEU A 1 103 ? 5.694 7.487 -0.892 1.00 81.69 103 LEU A CA 1
ATOM 880 C C . LEU A 1 103 ? 5.885 9.001 -0.969 1.00 81.69 103 LEU A C 1
ATOM 882 O O . LEU A 1 103 ? 5.445 9.681 -0.050 1.00 81.69 103 LEU A O 1
ATOM 886 N N . ASP A 1 104 ? 6.429 9.529 -2.063 1.00 81.88 104 ASP A N 1
ATOM 887 C CA . ASP A 1 104 ? 6.606 10.972 -2.257 1.00 81.88 104 ASP A CA 1
ATOM 888 C C . ASP A 1 104 ? 5.267 11.713 -2.288 1.00 81.88 104 ASP A C 1
ATOM 890 O O . ASP A 1 104 ? 5.074 12.701 -1.577 1.00 81.88 104 ASP A O 1
ATOM 894 N N . ASN A 1 105 ? 4.293 11.197 -3.045 1.00 80.38 105 ASN A N 1
ATOM 895 C CA . ASN A 1 105 ? 2.950 11.777 -3.080 1.00 80.38 105 ASN A CA 1
ATOM 896 C C . ASN A 1 105 ? 2.282 11.751 -1.700 1.00 80.38 105 ASN A C 1
ATOM 898 O O . ASN A 1 105 ? 1.627 12.712 -1.299 1.00 80.38 105 ASN A O 1
ATOM 902 N N . ILE A 1 106 ? 2.446 10.660 -0.951 1.00 81.06 106 ILE A N 1
ATOM 903 C CA . ILE A 1 106 ? 1.865 10.530 0.387 1.00 81.06 106 ILE A CA 1
ATOM 904 C C . ILE A 1 106 ? 2.579 11.442 1.375 1.00 81.06 106 ILE A C 1
ATOM 906 O O . ILE A 1 106 ? 1.902 12.105 2.154 1.00 81.06 106 ILE A O 1
ATOM 910 N N . ALA A 1 107 ? 3.907 11.527 1.328 1.00 83.38 107 ALA A N 1
ATOM 911 C CA . ALA A 1 107 ? 4.691 12.439 2.150 1.00 83.38 107 ALA A CA 1
ATOM 912 C C . ALA A 1 107 ? 4.258 13.892 1.919 1.00 83.38 107 ALA A C 1
ATOM 914 O O . ALA A 1 107 ? 4.020 14.612 2.888 1.00 83.38 107 ALA A O 1
ATOM 915 N N . TYR A 1 108 ? 4.053 14.288 0.659 1.00 85.19 108 TYR A N 1
ATOM 916 C CA . TYR A 1 108 ? 3.521 15.602 0.305 1.00 85.19 108 TYR A CA 1
ATOM 917 C C . TYR A 1 108 ? 2.126 15.846 0.900 1.00 85.19 108 TYR A C 1
ATOM 919 O O . TYR A 1 108 ? 1.909 16.854 1.571 1.00 85.19 108 TYR A O 1
ATOM 927 N N . ILE A 1 109 ? 1.184 14.911 0.721 1.00 82.19 109 ILE A N 1
ATOM 928 C CA . ILE A 1 109 ? -0.183 15.053 1.251 1.00 82.19 109 ILE A CA 1
ATOM 929 C C . ILE A 1 109 ? -0.185 15.099 2.785 1.00 82.19 109 ILE A C 1
ATOM 931 O O . ILE A 1 109 ? -0.895 15.905 3.383 1.00 82.19 109 ILE A O 1
ATOM 935 N N . VAL A 1 110 ? 0.613 14.250 3.432 1.00 83.50 110 VAL A N 1
ATOM 936 C CA . VAL A 1 110 ? 0.771 14.210 4.891 1.00 83.50 110 VAL A CA 1
ATOM 937 C C . VAL A 1 110 ? 1.320 15.538 5.405 1.00 83.50 110 VAL A C 1
ATOM 939 O O . VAL A 1 110 ? 0.729 16.109 6.320 1.00 83.50 110 VAL A O 1
ATOM 942 N N . ALA A 1 111 ? 2.395 16.050 4.803 1.00 83.69 111 ALA A N 1
ATOM 943 C CA . ALA A 1 111 ? 2.979 17.336 5.169 1.00 83.69 111 ALA A CA 1
ATOM 944 C C . ALA A 1 111 ? 1.968 18.478 5.000 1.00 83.69 111 ALA A C 1
ATOM 946 O O . ALA A 1 111 ? 1.798 19.280 5.914 1.00 83.69 111 ALA A O 1
ATOM 947 N N . PHE A 1 112 ? 1.233 18.499 3.885 1.00 82.81 112 PHE A N 1
ATOM 948 C CA . PHE A 1 112 ? 0.187 19.486 3.631 1.00 82.81 112 PHE A CA 1
ATOM 949 C C . PHE A 1 112 ? -0.919 19.447 4.694 1.00 82.81 112 PHE A C 1
ATOM 951 O O . PHE A 1 112 ? -1.266 20.482 5.255 1.00 82.81 112 PHE A O 1
ATOM 958 N N . ILE A 1 113 ? -1.445 18.259 5.019 1.00 82.88 113 ILE A N 1
ATOM 959 C CA . ILE A 1 113 ? -2.480 18.099 6.052 1.00 82.88 113 ILE A CA 1
ATOM 960 C C . ILE A 1 113 ? -1.972 18.584 7.411 1.00 82.88 113 ILE A C 1
ATOM 962 O O . ILE A 1 113 ? -2.707 19.264 8.123 1.00 82.88 113 ILE A O 1
ATOM 966 N N . VAL A 1 114 ? -0.739 18.229 7.780 1.00 83.19 114 VAL A N 1
ATOM 967 C CA . VAL A 1 114 ? -0.150 18.606 9.072 1.00 83.19 114 VAL A CA 1
ATOM 968 C C . VAL A 1 114 ? 0.048 20.119 9.165 1.00 83.19 114 VAL A C 1
ATOM 970 O O . VAL A 1 114 ? -0.382 20.703 10.156 1.00 83.19 114 VAL A O 1
ATOM 973 N N . LEU A 1 115 ? 0.615 20.756 8.135 1.00 82.75 115 LEU A N 1
ATOM 974 C CA . LEU A 1 115 ? 0.809 22.212 8.087 1.00 82.75 115 LEU A CA 1
ATOM 975 C C . LEU A 1 115 ? -0.526 22.958 8.217 1.00 82.75 115 LEU A C 1
ATOM 977 O O . LEU A 1 115 ? -0.688 23.795 9.105 1.00 82.75 115 LEU A O 1
ATOM 981 N N . HIS A 1 116 ? -1.531 22.555 7.434 1.00 77.06 116 HIS A N 1
ATOM 982 C CA . HIS A 1 116 ? -2.853 23.180 7.474 1.00 77.06 116 HIS A CA 1
ATOM 983 C C . HIS A 1 116 ? -3.592 22.968 8.805 1.00 77.06 116 HIS A C 1
ATOM 985 O O . HIS A 1 116 ? -4.368 23.827 9.220 1.00 77.06 116 HIS A O 1
ATOM 991 N N . GLN A 1 117 ? -3.379 21.834 9.484 1.00 73.00 117 GLN A N 1
ATOM 992 C CA . GLN A 1 117 ? -3.930 21.584 10.823 1.00 73.00 117 GLN A CA 1
ATOM 993 C C . GLN A 1 117 ? -3.216 22.385 11.915 1.00 73.00 117 GLN A C 1
ATOM 995 O O . GLN A 1 117 ? -3.824 22.682 12.942 1.00 73.00 117 GLN A O 1
ATOM 1000 N N . GLN A 1 118 ? -1.944 22.725 11.705 1.00 75.31 118 GLN A N 1
ATOM 1001 C CA . GLN A 1 118 ? -1.136 23.519 12.630 1.00 75.31 118 GLN A CA 1
ATOM 1002 C C . GLN A 1 118 ? -1.305 25.034 12.430 1.00 75.31 118 GLN A C 1
ATOM 1004 O O . GLN A 1 118 ? -0.808 25.802 13.250 1.00 75.31 118 GLN A O 1
ATOM 1009 N N . GLY A 1 119 ? -2.048 25.463 11.401 1.00 60.62 119 GLY A N 1
ATOM 1010 C CA . GLY A 1 119 ? -2.314 26.877 11.122 1.00 60.62 119 GLY A CA 1
ATOM 1011 C C . GLY A 1 119 ? -1.117 27.631 10.537 1.00 60.62 119 GLY A C 1
ATOM 1012 O O . GLY A 1 119 ? -1.030 28.843 10.728 1.00 60.62 119 GLY A O 1
ATOM 1013 N N . LEU A 1 120 ? -0.208 26.913 9.869 1.00 53.22 120 LEU A N 1
ATOM 1014 C CA . LEU A 1 120 ? 0.952 27.446 9.147 1.00 53.22 120 LEU A CA 1
ATOM 1015 C C . LEU A 1 120 ? 0.689 27.517 7.641 1.00 53.22 120 LEU A C 1
ATOM 1017 O O . LEU A 1 120 ? 0.060 26.573 7.109 1.00 53.22 120 LEU A O 1
#